Protein AF-A0A670YQB7-F1 (afdb_monomer_lite)

pLDDT: mean 80.48, std 18.06, range [35.84, 96.0]

Radius of gyration: 27.66 Å; chains: 1; bounding box: 73×60×42 Å

Organism: Pseudonaja textilis (NCBI:txid8673)

Sequence (133 aa):
MLEFMTTRIGLQECCINRNFTDWFSFNPVDIADSLKSLGDKYNAEIESHVQAVIAEESIRKKFGEVTESLSRNWISQTPGLEPERVFLAAAVKLFVKFMKKTGDKGQINILTETINGNPELRGYIERQGGWVS

InterPro domains:
  IPR033543 Bcl-2-like protein 15 [PTHR36466] (23-132)
  IPR036834 Bcl-2-like superfamily [SSF56854] (23-132)

Foldseek 3Di:
DPPPPDDDPDDDDDDDDDDDDDDDPPDVVVVVVVVVVVCVVCVVVVVVVVVVVVVLVVVLVVLLVQLLVQLVVVCVVPPPDDSLVSSLVSLVVSVVVVCVVPVDPVSVCSSVCSQVVDVVNVVVCVVVVHDPD

Structure (mmCIF, N/CA/C/O backbone):
data_AF-A0A670YQB7-F1
#
_entry.id   AF-A0A670YQB7-F1
#
loop_
_atom_site.group_PDB
_atom_site.id
_atom_site.type_symbol
_atom_site.label_atom_id
_atom_site.label_alt_id
_atom_site.label_comp_id
_atom_site.label_asym_id
_atom_site.label_entity_id
_atom_site.label_seq_id
_atom_site.pdbx_PDB_ins_code
_atom_site.Cartn_x
_atom_site.Cartn_y
_atom_site.Cartn_z
_atom_site.occupancy
_atom_site.B_iso_or_equiv
_atom_site.auth_seq_id
_atom_site.auth_comp_id
_atom_site.auth_asym_id
_atom_site.auth_atom_id
_atom_site.pdbx_PDB_model_num
ATOM 1 N N . MET A 1 1 ? -11.106 34.521 11.967 1.00 43.06 1 MET A N 1
ATOM 2 C CA . MET A 1 1 ? -11.582 33.533 10.970 1.00 43.06 1 MET A CA 1
ATOM 3 C C . MET A 1 1 ? -13.113 33.432 11.038 1.00 43.06 1 MET A C 1
ATOM 5 O O . MET A 1 1 ? -13.653 32.348 11.168 1.00 43.06 1 MET A O 1
ATOM 9 N N . LEU A 1 2 ? -13.811 34.577 11.019 1.00 35.84 2 LEU A N 1
ATOM 10 C CA . LEU A 1 2 ? -15.265 34.677 11.244 1.00 35.84 2 LEU A CA 1
ATOM 11 C C . LEU A 1 2 ? -15.961 35.575 10.201 1.00 35.84 2 LEU A C 1
ATOM 13 O O . LEU A 1 2 ? -17.128 35.903 10.351 1.00 35.84 2 LEU A O 1
ATOM 17 N N . GLU A 1 3 ? -15.253 35.953 9.132 1.00 41.19 3 GLU A N 1
ATOM 18 C CA . GLU A 1 3 ? -15.760 36.867 8.094 1.00 41.19 3 GLU A CA 1
ATOM 19 C C . GLU A 1 3 ? -16.059 36.178 6.752 1.00 41.19 3 GLU A C 1
ATOM 21 O O . GLU A 1 3 ? -16.473 36.833 5.804 1.00 41.19 3 GLU A O 1
ATOM 26 N N . PHE A 1 4 ? -15.893 34.854 6.642 1.00 37.38 4 PHE A N 1
ATOM 27 C CA . PHE A 1 4 ? -16.005 34.159 5.349 1.00 37.38 4 PHE A CA 1
ATOM 28 C C . PHE A 1 4 ? -17.366 33.512 5.053 1.00 37.38 4 PHE A C 1
ATOM 30 O O . PHE A 1 4 ? -17.535 32.938 3.982 1.00 37.38 4 PHE A O 1
ATOM 37 N N . MET A 1 5 ? -18.349 33.604 5.955 1.00 37.84 5 MET A N 1
ATOM 38 C CA . MET A 1 5 ? -19.658 32.947 5.780 1.00 37.84 5 MET A CA 1
ATOM 39 C C . MET A 1 5 ? -20.839 33.912 5.631 1.00 37.84 5 MET A C 1
ATOM 41 O O . MET A 1 5 ? -21.987 33.508 5.782 1.00 37.84 5 MET A O 1
ATOM 45 N N . THR A 1 6 ? -20.580 35.171 5.273 1.00 43.41 6 THR A N 1
ATOM 46 C CA . THR A 1 6 ? -21.650 36.153 5.050 1.00 43.41 6 THR A CA 1
ATOM 47 C C . THR A 1 6 ? -21.526 36.791 3.678 1.00 43.41 6 THR A C 1
ATOM 49 O O . THR A 1 6 ? -21.312 37.994 3.563 1.00 43.41 6 THR A O 1
ATOM 52 N N . THR A 1 7 ? -21.661 36.023 2.593 1.00 42.16 7 THR A N 1
ATOM 53 C CA . THR A 1 7 ? -22.081 36.634 1.321 1.00 42.16 7 THR A CA 1
ATOM 54 C C . THR A 1 7 ? -22.742 35.629 0.377 1.00 42.16 7 THR A C 1
ATOM 56 O O . THR A 1 7 ? -22.150 34.623 0.008 1.00 42.16 7 THR A O 1
ATOM 59 N N . ARG A 1 8 ? -23.935 36.012 -0.098 1.00 43.09 8 ARG A N 1
ATOM 60 C CA . ARG A 1 8 ? -24.663 35.501 -1.276 1.00 43.09 8 ARG A CA 1
ATOM 61 C C . ARG A 1 8 ? -25.457 34.203 -1.114 1.00 43.09 8 ARG A C 1
ATOM 63 O O . ARG A 1 8 ? -25.263 33.250 -1.857 1.00 43.09 8 ARG A O 1
ATOM 70 N N . ILE A 1 9 ? -26.499 34.264 -0.292 1.00 44.69 9 ILE A N 1
ATOM 71 C CA . ILE A 1 9 ? -27.785 33.698 -0.716 1.00 44.69 9 ILE A CA 1
ATOM 72 C C . ILE A 1 9 ? -28.620 34.896 -1.160 1.00 44.69 9 ILE A C 1
ATOM 74 O O . ILE A 1 9 ? -28.943 35.768 -0.356 1.00 44.69 9 ILE A O 1
ATOM 78 N N . GLY A 1 10 ? -28.843 35.005 -2.469 1.00 42.31 10 GLY A N 1
ATOM 79 C CA . GLY A 1 10 ? -29.666 36.053 -3.056 1.00 42.31 10 GLY A CA 1
ATOM 80 C C . GLY A 1 10 ? -31.106 35.886 -2.596 1.00 42.31 10 GLY A C 1
ATOM 81 O O . GLY A 1 10 ? -31.831 35.053 -3.129 1.00 42.31 10 GLY A O 1
ATOM 82 N N . LEU A 1 11 ? -31.509 36.674 -1.604 1.00 42.47 11 LEU A N 1
ATOM 83 C CA . LEU A 1 11 ? -32.914 36.889 -1.299 1.00 42.47 11 LEU A CA 1
ATOM 84 C C . LEU A 1 11 ? -33.403 38.009 -2.212 1.00 42.47 11 LEU A C 1
ATOM 86 O O . LEU A 1 11 ? -33.115 39.186 -2.016 1.00 42.47 11 LEU A O 1
ATOM 90 N N . GLN A 1 12 ? -34.075 37.577 -3.272 1.00 39.41 12 GLN A N 1
ATOM 91 C CA . GLN A 1 12 ? -34.856 38.398 -4.177 1.00 39.41 12 GLN A CA 1
ATOM 92 C C . GLN A 1 12 ? -35.896 39.170 -3.355 1.00 39.41 12 GLN A C 1
ATOM 94 O O . GLN A 1 12 ? -36.683 38.574 -2.619 1.00 39.41 12 GLN A O 1
ATOM 99 N N . GLU A 1 13 ?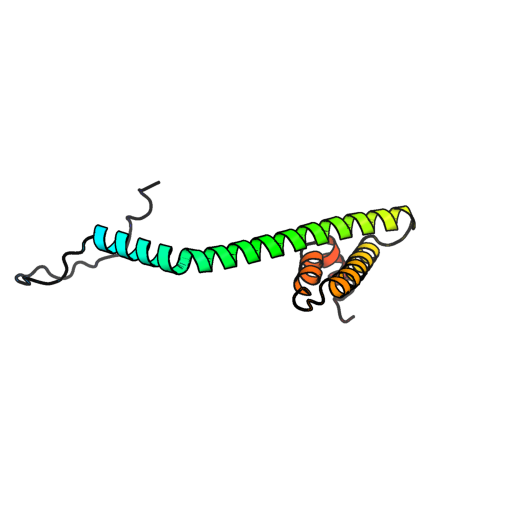 -35.866 40.499 -3.452 1.00 49.72 13 GLU A N 1
ATOM 100 C CA . GLU A 1 13 ? -36.860 41.382 -2.850 1.00 49.72 13 GLU A CA 1
ATOM 101 C C . GLU A 1 13 ? -38.248 41.058 -3.422 1.00 49.72 13 GLU A C 1
ATOM 103 O O . GLU A 1 13 ? -38.608 41.481 -4.521 1.00 49.72 13 GLU A O 1
ATOM 108 N N . CYS A 1 14 ? -39.051 40.299 -2.679 1.00 39.00 14 CYS A N 1
ATOM 109 C CA . CYS A 1 14 ? -40.477 40.169 -2.942 1.00 39.00 14 CYS A CA 1
ATOM 110 C C . CYS A 1 14 ? -41.280 40.658 -1.735 1.00 39.00 14 CYS A C 1
ATOM 112 O O . CYS A 1 14 ? -41.410 39.982 -0.721 1.00 39.00 14 CYS A O 1
ATOM 114 N N . CYS A 1 15 ? -41.842 41.852 -1.936 1.00 36.66 15 CYS A N 1
ATOM 115 C CA . CYS A 1 15 ? -43.125 42.328 -1.424 1.00 36.66 15 CYS A CA 1
ATOM 116 C C . CYS A 1 15 ? -43.276 42.452 0.101 1.00 36.66 15 CYS A C 1
ATOM 118 O O . CYS A 1 15 ? -43.783 41.574 0.792 1.00 36.66 15 CYS A O 1
ATOM 120 N N . ILE A 1 16 ? -42.973 43.655 0.590 1.00 53.44 16 ILE A N 1
ATOM 121 C CA . ILE A 1 16 ? -43.441 44.167 1.879 1.00 53.44 16 ILE A CA 1
ATOM 122 C C . ILE A 1 16 ? -44.959 44.411 1.794 1.00 53.44 16 ILE A C 1
ATOM 124 O O . ILE A 1 16 ? -45.385 45.385 1.173 1.00 53.44 16 ILE A O 1
ATOM 128 N N . ASN A 1 17 ? -45.783 43.581 2.449 1.00 41.03 17 ASN A N 1
ATOM 129 C CA . ASN A 1 17 ? -47.059 44.034 3.018 1.00 41.03 17 ASN A CA 1
ATOM 130 C C . ASN A 1 17 ? -47.537 43.165 4.201 1.00 41.03 17 ASN A C 1
ATOM 132 O O . ASN A 1 17 ? -47.203 41.994 4.317 1.00 41.03 17 ASN A O 1
ATOM 136 N N . ARG A 1 18 ? -48.267 43.820 5.104 1.00 50.59 18 ARG A N 1
ATOM 137 C CA . ARG A 1 18 ? -48.358 43.625 6.562 1.00 50.59 18 ARG A CA 1
ATOM 138 C C . ARG A 1 18 ? -49.122 42.389 7.077 1.00 50.59 18 ARG A C 1
ATOM 140 O O . ARG A 1 18 ? -50.065 41.924 6.453 1.00 50.59 18 ARG A O 1
ATOM 147 N N . ASN A 1 19 ? -48.799 42.061 8.337 1.00 48.41 19 ASN A N 1
ATOM 148 C CA . ASN A 1 19 ? -49.497 41.211 9.319 1.00 48.41 19 ASN A CA 1
ATOM 149 C C . ASN A 1 19 ? -49.365 39.689 9.156 1.00 48.41 19 ASN A C 1
ATOM 151 O O . ASN A 1 19 ? -50.308 39.004 8.777 1.00 48.41 19 ASN A O 1
ATOM 155 N N . PHE A 1 20 ? -48.218 39.164 9.593 1.00 44.31 20 PHE A N 1
ATOM 156 C CA . PHE A 1 20 ? -48.091 37.778 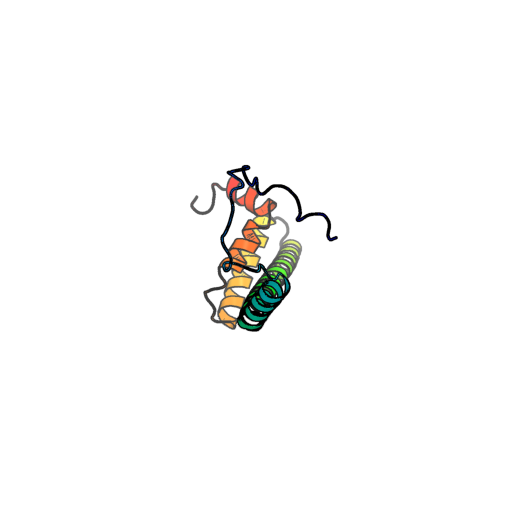10.043 1.00 44.31 20 PHE A CA 1
ATOM 157 C C . PHE A 1 20 ? -47.437 37.790 11.430 1.00 44.31 20 PHE A C 1
ATOM 159 O O . PHE A 1 20 ? -46.226 37.661 11.584 1.00 44.31 20 PHE A O 1
ATOM 166 N N . THR A 1 21 ? -48.229 38.089 12.457 1.00 54.62 21 THR A N 1
ATOM 167 C CA . THR A 1 21 ? -47.853 37.723 13.822 1.00 54.62 21 THR A CA 1
ATOM 168 C C . THR A 1 21 ? -47.859 36.203 13.885 1.00 54.62 21 THR A C 1
ATOM 170 O O . THR A 1 21 ? -48.899 35.615 13.605 1.00 54.62 21 THR A O 1
ATOM 173 N N . ASP A 1 22 ? -46.720 35.631 14.274 1.00 54.84 22 ASP A N 1
ATOM 174 C CA . ASP A 1 22 ? -46.477 34.202 14.508 1.00 54.84 22 ASP A CA 1
ATOM 175 C C . ASP A 1 22 ? -46.036 33.387 13.278 1.00 54.84 22 ASP A C 1
ATOM 177 O O . ASP A 1 22 ? -46.838 32.700 12.662 1.00 54.84 22 ASP A O 1
ATOM 181 N N . TRP A 1 23 ? -44.750 33.468 12.904 1.00 49.22 23 TRP A N 1
ATOM 182 C CA . TRP A 1 23 ? -44.016 32.364 12.256 1.00 49.22 23 TRP A CA 1
ATOM 183 C C . TRP A 1 23 ? -42.510 32.698 12.195 1.00 49.22 23 TRP A C 1
ATOM 185 O O . TRP A 1 23 ? -42.106 33.659 11.547 1.00 49.22 23 TRP A O 1
ATOM 195 N N . PHE A 1 24 ? -41.686 31.880 12.855 1.00 57.94 24 PHE A N 1
ATOM 196 C CA . PHE A 1 24 ? -40.212 31.862 12.820 1.00 57.94 24 PHE A CA 1
ATOM 197 C C . PHE A 1 24 ? -39.446 33.025 13.475 1.00 57.94 24 PHE A C 1
ATOM 199 O O . PHE A 1 24 ? -38.823 33.847 12.801 1.00 57.94 24 PHE A O 1
ATOM 206 N N . SER A 1 25 ? -39.305 32.992 14.806 1.00 65.56 25 SER A N 1
ATOM 207 C CA . SER A 1 25 ? -38.086 33.542 15.412 1.00 65.56 25 SER A CA 1
ATOM 208 C C . SER A 1 25 ? -36.932 32.583 15.111 1.00 65.56 25 SER A C 1
ATOM 210 O O . SER A 1 25 ? -36.730 31.590 15.808 1.00 65.56 25 SER A O 1
ATOM 212 N N . PHE A 1 26 ? -36.195 32.840 14.034 1.00 71.94 26 PHE A N 1
ATOM 213 C CA . PHE A 1 26 ? -34.915 32.181 13.805 1.00 71.94 26 PHE A CA 1
ATOM 214 C C . PHE A 1 26 ? -33.985 32.522 14.976 1.00 71.94 26 PHE A C 1
ATOM 216 O O . PHE A 1 26 ? -33.527 33.659 15.096 1.00 71.94 26 PHE A O 1
ATOM 223 N N . ASN A 1 27 ? -33.737 31.553 15.857 1.00 84.38 27 ASN A N 1
ATOM 224 C CA . ASN A 1 27 ? -32.785 31.699 16.945 1.00 84.38 27 ASN A CA 1
ATOM 225 C C . ASN A 1 27 ? -31.491 30.957 16.575 1.00 84.38 27 ASN A C 1
ATOM 227 O O . ASN A 1 27 ? -31.476 29.724 16.533 1.00 84.38 27 ASN A O 1
ATOM 231 N N . PRO A 1 28 ? -30.392 31.677 16.301 1.00 84.00 28 PRO A N 1
ATOM 232 C CA . PRO A 1 28 ? -29.125 31.048 15.949 1.00 84.00 28 PRO A CA 1
ATOM 233 C C . PRO A 1 28 ? -28.564 30.174 17.081 1.00 84.00 28 PRO A C 1
ATOM 235 O O . PRO A 1 28 ? -27.811 29.247 16.795 1.00 84.00 28 PRO A O 1
ATOM 238 N N . VAL A 1 29 ? -28.943 30.431 18.340 1.00 90.25 29 VAL A N 1
ATOM 239 C CA . VAL A 1 29 ? -28.527 29.619 19.493 1.00 90.25 29 VAL A CA 1
ATOM 240 C C . VAL A 1 29 ? -29.141 28.222 19.419 1.00 90.25 29 VAL A C 1
ATOM 242 O O . VAL A 1 29 ? -28.410 27.243 19.496 1.00 90.25 29 VAL A O 1
ATOM 245 N N . ASP A 1 30 ? -30.443 28.118 19.141 1.00 86.81 30 ASP A N 1
ATOM 246 C CA . ASP A 1 30 ? -31.135 26.823 19.050 1.00 86.81 30 ASP A CA 1
ATOM 247 C C . ASP A 1 30 ? -30.590 25.965 17.894 1.00 86.81 30 ASP A C 1
ATOM 249 O O . ASP A 1 30 ? -30.500 24.737 17.989 1.00 86.81 30 ASP A O 1
ATOM 253 N N . ILE A 1 31 ? -30.173 26.610 16.799 1.00 87.62 31 ILE A N 1
ATOM 254 C CA . ILE A 1 31 ? -29.517 25.935 15.671 1.00 87.62 31 ILE A CA 1
ATOM 255 C C . ILE A 1 31 ? -28.110 25.482 16.054 1.00 87.62 31 ILE A C 1
ATOM 257 O O . ILE A 1 31 ? -27.744 24.347 15.753 1.00 87.62 31 ILE A O 1
ATOM 261 N N . ALA A 1 32 ? -27.324 26.331 16.720 1.00 91.31 32 ALA A N 1
ATOM 262 C CA . ALA A 1 32 ? -25.994 25.960 17.193 1.00 91.31 32 ALA A CA 1
ATOM 263 C C . ALA A 1 32 ? -26.056 24.781 18.180 1.00 91.31 32 ALA A C 1
ATOM 265 O O . ALA A 1 32 ? -25.280 23.835 18.042 1.00 91.31 32 ALA A O 1
ATOM 266 N N . ASP A 1 33 ? -27.019 24.787 19.102 1.00 91.19 33 ASP A N 1
ATOM 267 C CA . ASP A 1 33 ? -27.249 23.698 20.054 1.00 91.19 33 ASP A CA 1
ATOM 268 C C . ASP A 1 33 ? -27.708 22.414 19.353 1.00 91.19 33 ASP A C 1
ATOM 270 O O . ASP A 1 33 ? -27.229 21.324 19.675 1.00 91.19 33 ASP A O 1
ATOM 274 N N . SER A 1 34 ? -28.561 22.530 18.332 1.00 90.44 34 SER A N 1
ATOM 275 C CA . SER A 1 34 ? -28.982 21.388 17.510 1.00 90.44 34 SER A CA 1
ATOM 276 C C . SER A 1 34 ? -27.815 20.778 16.732 1.00 90.44 34 SER A C 1
ATOM 278 O O . SER A 1 34 ? -27.655 19.557 16.714 1.00 90.44 34 SER A O 1
ATOM 280 N N . LEU A 1 35 ? -26.967 21.608 16.115 1.00 90.12 35 LEU A N 1
ATOM 281 C CA . LEU A 1 35 ? -25.770 21.155 15.400 1.00 90.12 35 LEU A CA 1
ATOM 282 C C . LEU A 1 35 ? -24.760 20.513 16.350 1.00 90.12 35 LEU A C 1
ATOM 284 O O . LEU A 1 35 ? -24.179 19.481 16.018 1.00 90.12 35 LEU A O 1
ATOM 288 N N . LYS A 1 36 ? -24.583 21.086 17.544 1.00 90.94 36 LYS A N 1
ATOM 289 C CA . LYS A 1 36 ? -23.730 20.515 18.585 1.00 90.94 36 LYS A CA 1
ATOM 290 C C . LYS A 1 36 ? -24.247 19.152 19.033 1.00 90.94 36 LYS A C 1
ATOM 292 O O . LYS A 1 36 ? -23.488 18.194 19.022 1.00 90.94 36 LYS A O 1
ATOM 297 N N . SER A 1 37 ? -25.540 19.040 19.340 1.00 90.88 37 SER A N 1
ATOM 298 C CA . SER A 1 37 ? -26.159 17.767 19.723 1.00 90.88 37 SER A CA 1
ATOM 299 C C . SER A 1 37 ? -26.049 16.716 18.614 1.00 90.88 37 SER A C 1
ATOM 301 O O . SER A 1 37 ? -25.802 15.545 18.900 1.00 90.88 37 SER A O 1
ATOM 303 N N . LEU A 1 38 ? -26.171 17.125 17.345 1.00 90.38 38 LEU A N 1
ATOM 304 C CA . LEU A 1 38 ? -25.961 16.243 16.198 1.00 90.38 38 LEU A CA 1
ATOM 305 C C . LEU A 1 38 ? -24.503 15.768 16.107 1.00 90.38 38 LEU A C 1
ATOM 307 O O . LEU A 1 38 ? -24.267 14.581 15.894 1.00 90.38 38 LEU A O 1
ATOM 311 N N . GLY A 1 39 ? -23.544 16.677 16.300 1.00 87.00 39 GLY A N 1
ATOM 312 C CA . GLY A 1 39 ? -22.120 16.358 16.366 1.00 87.00 39 GLY A CA 1
ATOM 313 C C . GLY A 1 39 ? -21.815 15.376 17.493 1.00 87.00 39 GLY A C 1
ATOM 314 O O . GLY A 1 39 ? -21.268 14.310 17.234 1.00 87.00 39 GLY A O 1
ATOM 315 N N . ASP A 1 40 ? -22.263 15.675 18.713 1.00 91.00 40 ASP A N 1
ATOM 316 C CA . ASP A 1 40 ? -22.064 14.835 19.899 1.00 91.00 40 ASP A CA 1
ATOM 317 C C . ASP A 1 40 ? -22.682 13.438 19.718 1.00 91.00 40 ASP A C 1
ATOM 319 O O . ASP A 1 40 ? -22.079 12.433 20.101 1.00 91.00 40 ASP A O 1
ATOM 323 N N . LYS A 1 41 ? -23.857 13.358 19.077 1.00 91.56 41 LYS A N 1
ATOM 324 C CA . LYS A 1 41 ? -24.554 12.095 18.799 1.00 91.56 41 LYS A CA 1
ATOM 325 C C . LYS A 1 41 ? -23.738 11.154 17.909 1.00 91.56 41 LYS A C 1
ATOM 327 O O . LYS A 1 41 ? -23.742 9.952 18.163 1.00 91.56 41 LYS A O 1
ATOM 332 N N . TYR A 1 42 ? -23.070 11.675 16.879 1.00 87.50 42 TYR A N 1
ATOM 333 C CA . TYR A 1 42 ? -22.303 10.861 15.926 1.00 87.50 42 TYR A CA 1
ATOM 334 C C . TYR A 1 42 ? -20.791 10.877 16.177 1.00 87.50 42 TYR A C 1
ATOM 336 O O . TYR A 1 42 ? -20.064 10.144 15.511 1.00 87.50 42 TYR A O 1
ATOM 344 N N . ASN A 1 43 ? -20.303 11.657 17.147 1.00 92.31 43 ASN A N 1
ATOM 345 C CA . ASN A 1 43 ? -18.874 11.847 17.394 1.00 92.31 43 ASN A CA 1
ATOM 346 C C . ASN A 1 43 ? -18.130 10.520 17.586 1.00 92.31 43 ASN A C 1
ATOM 348 O O . ASN A 1 43 ? -17.110 10.291 16.951 1.00 92.31 43 ASN A O 1
ATOM 352 N N . ALA A 1 44 ? -18.664 9.611 18.407 1.00 84.31 44 ALA A N 1
ATOM 353 C CA . ALA A 1 44 ? -18.020 8.320 18.660 1.00 84.31 44 ALA A CA 1
ATOM 354 C C . ALA A 1 44 ? -17.920 7.445 17.397 1.00 84.31 44 ALA A C 1
ATOM 356 O O . ALA A 1 44 ? -16.917 6.763 17.189 1.00 84.31 44 ALA A O 1
ATOM 357 N N . GLU A 1 45 ? -18.946 7.477 16.545 1.00 86.38 45 GLU A N 1
ATOM 358 C CA . GLU A 1 45 ? -18.955 6.743 15.282 1.00 86.38 45 GLU A CA 1
ATOM 359 C C . GLU A 1 45 ? -17.947 7.347 14.300 1.00 86.38 45 GLU A C 1
ATOM 361 O O . GLU A 1 45 ? -17.127 6.619 13.742 1.00 86.38 45 GLU A O 1
ATOM 366 N N . ILE A 1 46 ? -17.957 8.671 14.132 1.00 86.00 46 ILE A N 1
ATOM 367 C CA . ILE A 1 46 ? -17.019 9.389 13.260 1.00 86.00 46 ILE A CA 1
ATOM 368 C C . ILE A 1 46 ? -15.579 9.145 13.714 1.00 86.00 46 ILE A C 1
ATOM 370 O O . ILE A 1 46 ? -14.747 8.746 12.903 1.00 86.00 46 ILE A O 1
ATOM 374 N N . GLU A 1 47 ? -15.293 9.308 15.006 1.00 89.38 47 GLU A N 1
ATOM 375 C CA . GLU A 1 47 ? -13.966 9.063 15.572 1.00 89.38 47 GLU A CA 1
ATOM 376 C C . GLU A 1 47 ? -13.514 7.620 15.341 1.00 89.38 47 GLU A C 1
ATOM 378 O O . GLU A 1 47 ? -12.388 7.394 14.908 1.00 89.38 47 GLU A O 1
ATOM 383 N N . SER A 1 48 ? -14.391 6.628 15.529 1.00 88.06 48 SER A N 1
ATOM 384 C CA . SER A 1 48 ? -14.050 5.231 15.238 1.00 88.06 48 SER A CA 1
ATOM 385 C C . SER A 1 48 ? -13.658 5.019 13.772 1.00 88.06 48 SER A C 1
ATOM 387 O O . SER A 1 48 ? -12.689 4.311 13.495 1.00 88.06 48 SER A O 1
ATOM 389 N N . HIS A 1 49 ? -14.383 5.625 12.827 1.00 84.50 49 HIS A N 1
ATOM 390 C CA . HIS A 1 49 ? -14.054 5.531 11.402 1.00 84.50 49 HIS A CA 1
ATOM 391 C C . HIS A 1 49 ? -12.742 6.252 11.078 1.00 84.50 49 HIS A C 1
ATOM 393 O O . HIS A 1 49 ? -11.906 5.712 10.356 1.00 84.50 49 HIS A O 1
ATOM 399 N N . VAL A 1 50 ? -12.520 7.437 11.650 1.00 87.06 50 VAL A N 1
ATOM 400 C CA . VAL A 1 50 ? -11.269 8.191 11.491 1.00 87.06 50 VAL A CA 1
ATOM 401 C C . VAL A 1 50 ? -10.081 7.384 12.019 1.00 87.06 50 VAL A C 1
ATOM 403 O O . VAL A 1 50 ? -9.076 7.251 11.322 1.00 87.06 50 VAL A O 1
ATOM 406 N N . GLN A 1 51 ? -10.197 6.779 13.204 1.00 88.56 51 GLN A N 1
ATOM 407 C CA . GLN A 1 51 ? -9.140 5.934 13.768 1.00 88.56 51 GLN A CA 1
ATOM 408 C C . GLN A 1 51 ? -8.878 4.688 12.916 1.00 88.56 51 GLN A C 1
ATOM 410 O O . GLN A 1 51 ? -7.718 4.318 12.731 1.00 88.56 51 GLN A O 1
ATOM 415 N N . ALA A 1 52 ? -9.920 4.064 12.357 1.00 84.44 52 ALA A N 1
ATOM 416 C CA . ALA A 1 52 ? -9.762 2.935 11.441 1.00 84.44 52 ALA A CA 1
ATOM 417 C C . ALA A 1 52 ? -8.977 3.336 10.180 1.00 84.44 52 ALA A C 1
ATOM 419 O O . ALA A 1 52 ? -8.003 2.671 9.829 1.00 84.44 52 ALA A O 1
ATOM 420 N N . VAL A 1 53 ? -9.319 4.473 9.563 1.00 84.12 53 VAL A N 1
ATOM 421 C CA . VAL A 1 53 ? -8.607 5.004 8.388 1.00 84.12 53 VAL A CA 1
ATOM 422 C C . VAL A 1 53 ? -7.144 5.320 8.714 1.00 84.12 53 VAL A C 1
ATOM 424 O O . VAL A 1 53 ? -6.246 4.951 7.956 1.00 84.12 53 VAL A O 1
ATOM 427 N N . ILE A 1 54 ? -6.875 5.955 9.860 1.00 85.19 54 ILE A N 1
ATOM 428 C CA . ILE A 1 54 ? -5.503 6.247 10.310 1.00 85.19 54 ILE A CA 1
ATOM 429 C C . ILE A 1 54 ? -4.716 4.949 10.526 1.00 85.19 54 ILE A C 1
ATOM 431 O O . ILE A 1 54 ? -3.551 4.854 10.123 1.00 85.19 54 ILE A O 1
ATOM 435 N N . ALA A 1 55 ? -5.333 3.939 11.144 1.00 84.94 55 ALA A N 1
ATOM 436 C CA . ALA A 1 55 ? -4.705 2.645 11.367 1.00 84.94 55 ALA A CA 1
ATOM 437 C C . ALA A 1 55 ? -4.358 1.961 10.036 1.00 84.94 55 ALA A C 1
ATOM 439 O O . ALA A 1 55 ? -3.211 1.548 9.853 1.00 84.94 55 ALA A O 1
ATOM 440 N N . GLU A 1 56 ? -5.288 1.912 9.083 1.00 82.88 56 GLU A N 1
ATOM 441 C CA . GLU A 1 56 ? -5.051 1.359 7.744 1.00 82.88 56 GLU A CA 1
ATOM 442 C C . GLU A 1 56 ? -3.924 2.094 7.007 1.00 82.88 56 GLU A C 1
ATOM 444 O O . GLU A 1 56 ? -2.999 1.462 6.484 1.00 82.88 56 GLU A O 1
ATOM 449 N N . GLU A 1 57 ? -3.925 3.429 7.032 1.00 84.94 57 GLU A N 1
ATOM 450 C CA . GLU A 1 57 ? -2.861 4.233 6.430 1.00 84.94 57 GLU A CA 1
ATOM 451 C C . GLU A 1 57 ? -1.496 3.970 7.081 1.00 84.94 57 GLU A C 1
ATOM 453 O O . GLU A 1 57 ? -0.479 3.888 6.382 1.00 84.94 57 GLU A O 1
ATOM 458 N N . SER A 1 58 ? -1.454 3.795 8.403 1.00 87.06 58 SER A N 1
ATOM 459 C CA . SER A 1 58 ? -0.214 3.480 9.117 1.00 87.06 58 SER A CA 1
ATOM 460 C C . SER A 1 58 ? 0.351 2.111 8.719 1.00 87.06 58 SER A C 1
ATOM 462 O O . SER A 1 58 ? 1.561 1.979 8.507 1.00 87.06 58 SER A O 1
ATOM 464 N N . ILE A 1 59 ? -0.514 1.104 8.538 1.00 87.88 59 ILE A N 1
ATOM 465 C CA . ILE A 1 59 ? -0.117 -0.230 8.071 1.00 87.88 59 ILE A CA 1
ATOM 466 C C . ILE A 1 59 ? 0.418 -0.128 6.643 1.00 87.88 59 ILE A C 1
ATOM 468 O O . ILE A 1 59 ? 1.483 -0.678 6.355 1.00 87.88 59 ILE A O 1
ATOM 472 N N . ARG A 1 60 ? -0.266 0.618 5.767 1.00 87.69 60 ARG A N 1
ATOM 473 C CA . ARG A 1 60 ? 0.161 0.827 4.379 1.00 87.69 60 ARG A CA 1
ATOM 474 C C . ARG A 1 60 ? 1.534 1.486 4.286 1.00 87.69 60 ARG A C 1
ATOM 476 O O . ARG A 1 60 ? 2.398 0.975 3.577 1.00 87.69 60 ARG A O 1
ATOM 483 N N . LYS A 1 61 ? 1.769 2.578 5.021 1.00 89.88 61 LYS A N 1
ATOM 484 C CA . LYS A 1 61 ? 3.080 3.258 5.047 1.00 89.88 61 LYS A CA 1
ATOM 485 C C . LYS A 1 61 ? 4.189 2.297 5.458 1.00 89.88 61 LYS A C 1
ATOM 487 O O . LYS A 1 61 ? 5.174 2.136 4.740 1.00 89.88 61 LYS A O 1
ATOM 492 N N . LYS A 1 62 ? 3.973 1.573 6.557 1.00 92.38 62 LYS A N 1
ATOM 493 C CA . LYS A 1 62 ? 4.943 0.604 7.068 1.00 92.38 62 LYS A CA 1
ATOM 494 C C . LYS A 1 62 ? 5.187 -0.549 6.094 1.00 92.38 62 LYS A C 1
ATOM 496 O O . LYS A 1 62 ? 6.313 -1.019 5.963 1.00 92.38 62 LYS A O 1
ATOM 501 N N . PHE A 1 63 ? 4.150 -1.008 5.397 1.00 92.94 63 PHE A N 1
ATOM 502 C CA . PHE A 1 63 ? 4.280 -2.027 4.361 1.00 92.94 63 PHE A CA 1
ATOM 503 C C . PHE A 1 63 ? 5.178 -1.550 3.209 1.00 92.94 63 PHE A C 1
ATOM 505 O O . PHE A 1 63 ? 6.075 -2.289 2.791 1.00 92.94 63 PHE A O 1
ATOM 512 N N . GLY A 1 64 ? 4.983 -0.315 2.738 1.00 93.44 64 GLY A N 1
ATOM 513 C CA . GLY A 1 64 ? 5.828 0.305 1.714 1.00 93.44 64 GLY A CA 1
ATOM 514 C C . GLY A 1 64 ? 7.294 0.409 2.142 1.00 93.44 64 GLY A C 1
ATOM 515 O O . GLY A 1 64 ? 8.174 -0.072 1.429 1.00 93.44 64 GLY A O 1
ATOM 516 N N . GLU A 1 65 ? 7.557 0.929 3.343 1.00 95.12 65 GLU A N 1
ATOM 517 C CA . GLU A 1 65 ? 8.915 1.073 3.899 1.00 95.12 65 GLU A CA 1
ATOM 518 C C . GLU A 1 65 ? 9.648 -0.273 4.024 1.00 95.12 65 GLU A C 1
ATOM 520 O O . GLU A 1 65 ? 10.817 -0.408 3.646 1.00 95.12 65 GLU A O 1
ATOM 525 N N . VAL A 1 66 ? 8.959 -1.302 4.534 1.00 95.88 66 VAL A N 1
ATOM 526 C CA . VAL A 1 66 ? 9.532 -2.650 4.669 1.00 95.88 66 VAL A CA 1
ATOM 527 C C . VAL A 1 66 ? 9.792 -3.267 3.295 1.00 95.88 66 VAL A C 1
ATOM 529 O O . VAL A 1 66 ? 10.821 -3.919 3.111 1.00 95.88 66 VAL A O 1
ATOM 532 N N . THR A 1 67 ? 8.904 -3.043 2.325 1.00 95.62 67 THR A N 1
ATOM 533 C CA . THR A 1 67 ? 9.083 -3.509 0.942 1.00 95.62 67 THR A CA 1
ATOM 534 C C . THR A 1 67 ? 10.307 -2.865 0.293 1.00 95.62 67 THR A C 1
ATOM 536 O O . THR A 1 67 ? 11.128 -3.569 -0.293 1.00 95.62 67 THR A O 1
ATOM 539 N N . GLU A 1 68 ? 10.477 -1.551 0.438 1.00 94.88 68 GLU A N 1
ATOM 540 C CA . GLU A 1 68 ? 11.627 -0.822 -0.103 1.00 94.88 68 GLU A CA 1
ATOM 541 C C . GLU A 1 68 ? 12.938 -1.283 0.546 1.00 94.88 68 GLU A C 1
ATOM 543 O O . GLU A 1 68 ? 13.930 -1.536 -0.139 1.00 94.88 68 GLU A O 1
ATOM 548 N N . SER A 1 69 ? 12.944 -1.445 1.872 1.00 96.00 69 SER A N 1
ATOM 549 C CA . SER A 1 69 ? 14.092 -1.976 2.612 1.00 96.00 69 SER A CA 1
ATOM 550 C C . SER A 1 69 ? 14.469 -3.386 2.145 1.00 96.00 69 SER A C 1
ATOM 552 O O . SER A 1 69 ? 15.633 -3.656 1.838 1.00 96.00 69 SER A O 1
ATOM 554 N N . LEU A 1 70 ? 13.477 -4.273 2.007 1.00 94.81 70 LEU A N 1
ATOM 555 C CA . LEU A 1 70 ? 13.683 -5.637 1.524 1.00 94.81 70 LEU A CA 1
ATOM 556 C C . LEU A 1 70 ? 14.211 -5.655 0.086 1.00 94.81 70 LEU A C 1
ATOM 558 O O . LEU A 1 70 ? 15.149 -6.396 -0.205 1.00 94.81 70 LEU A O 1
ATOM 562 N N . SER A 1 71 ? 13.645 -4.820 -0.789 1.00 94.00 71 SER A N 1
ATOM 563 C CA . SER A 1 71 ? 14.078 -4.692 -2.181 1.00 94.00 71 SER A CA 1
ATOM 564 C C . SER A 1 71 ? 15.539 -4.249 -2.271 1.00 94.00 71 SER A C 1
ATOM 566 O O . SER A 1 71 ? 16.353 -4.931 -2.894 1.00 94.00 71 SER A O 1
ATOM 568 N N . ARG A 1 72 ? 15.915 -3.179 -1.558 1.00 94.00 72 ARG A N 1
ATOM 569 C CA . ARG A 1 72 ? 17.303 -2.688 -1.510 1.00 94.00 72 ARG A CA 1
ATOM 570 C C . ARG A 1 72 ? 18.279 -3.751 -1.017 1.00 94.00 72 ARG A C 1
ATOM 572 O O . ARG A 1 72 ? 19.350 -3.914 -1.597 1.00 94.00 72 ARG A O 1
ATOM 579 N N . ASN A 1 73 ? 17.899 -4.495 0.020 1.00 94.50 73 ASN A N 1
ATOM 580 C CA . ASN A 1 73 ? 18.720 -5.579 0.549 1.00 94.50 73 ASN A CA 1
ATOM 581 C C . ASN A 1 73 ? 18.871 -6.753 -0.437 1.00 94.50 73 ASN A C 1
ATOM 583 O O . ASN A 1 73 ? 19.902 -7.417 -0.449 1.00 94.50 73 ASN A O 1
ATOM 587 N N . TRP A 1 74 ? 17.868 -7.038 -1.269 1.00 93.44 74 TRP A N 1
ATOM 588 C CA . TRP A 1 74 ? 18.002 -8.056 -2.315 1.00 93.44 74 TRP A CA 1
ATOM 589 C C . TRP A 1 74 ? 18.843 -7.591 -3.496 1.00 93.44 74 TRP A C 1
ATOM 591 O O . TRP A 1 74 ? 19.657 -8.372 -3.986 1.00 93.44 74 TRP A O 1
ATOM 601 N N . ILE A 1 75 ? 18.692 -6.336 -3.920 1.00 93.75 75 ILE A N 1
ATOM 602 C CA . ILE A 1 75 ? 19.507 -5.750 -4.993 1.00 93.75 75 ILE A CA 1
ATOM 603 C C . ILE A 1 75 ? 20.990 -5.766 -4.604 1.00 93.75 75 ILE A C 1
ATOM 605 O O . ILE A 1 75 ? 21.827 -6.146 -5.419 1.00 93.75 75 ILE A O 1
ATOM 609 N N . SER A 1 76 ? 21.327 -5.426 -3.353 1.00 92.38 76 SER A N 1
ATOM 610 C CA . SER A 1 76 ? 22.723 -5.442 -2.887 1.00 92.38 76 SER A CA 1
ATOM 611 C C . SER A 1 76 ? 23.350 -6.841 -2.897 1.00 92.38 76 SER A C 1
ATOM 613 O O . SER A 1 76 ? 24.558 -6.968 -3.085 1.00 92.38 76 SER A O 1
ATOM 615 N N . GLN A 1 77 ? 22.540 -7.887 -2.725 1.00 89.75 77 GLN A N 1
ATOM 616 C CA . GLN A 1 77 ? 22.982 -9.284 -2.758 1.00 89.75 77 GLN A CA 1
ATOM 617 C C . GLN A 1 77 ? 22.990 -9.878 -4.169 1.00 89.75 77 GLN A C 1
ATOM 619 O O . GLN A 1 77 ? 23.706 -10.847 -4.412 1.00 89.75 77 GLN A O 1
ATOM 624 N N . THR A 1 78 ? 22.201 -9.325 -5.095 1.00 85.31 78 THR A N 1
ATOM 625 C CA . THR A 1 78 ? 22.053 -9.853 -6.459 1.00 85.31 78 THR A CA 1
ATOM 626 C C . THR A 1 78 ? 22.206 -8.733 -7.493 1.00 85.31 78 THR A C 1
ATOM 628 O O . THR A 1 78 ? 21.209 -8.199 -7.991 1.00 85.31 78 THR A O 1
ATOM 631 N N . PRO A 1 79 ? 23.455 -8.359 -7.830 1.00 80.19 79 PRO A N 1
ATOM 632 C CA . PRO A 1 79 ? 23.725 -7.324 -8.820 1.00 80.19 79 PRO A CA 1
ATOM 633 C C . PRO A 1 79 ? 23.153 -7.694 -10.195 1.00 80.19 79 PRO A C 1
ATOM 635 O O . PRO A 1 79 ? 23.244 -8.844 -10.621 1.00 80.19 79 PRO A O 1
ATOM 638 N N . GLY A 1 80 ? 22.596 -6.710 -10.905 1.00 84.69 80 GLY A N 1
ATOM 639 C CA . GLY A 1 80 ? 22.076 -6.882 -12.269 1.00 84.69 80 GLY A CA 1
ATOM 640 C C . GLY A 1 80 ? 20.580 -7.196 -12.372 1.00 84.69 80 GLY A C 1
ATOM 641 O O . GLY A 1 80 ? 20.073 -7.328 -13.483 1.00 84.69 80 GLY A O 1
ATOM 642 N N . LEU A 1 81 ? 19.857 -7.287 -11.252 1.00 86.88 81 LEU A N 1
ATOM 643 C CA . LEU A 1 81 ? 18.394 -7.348 -11.277 1.00 86.88 81 LEU A CA 1
ATOM 644 C C . LEU A 1 81 ? 17.781 -5.957 -11.490 1.00 86.88 81 LEU A C 1
ATOM 646 O O . LEU A 1 81 ? 18.224 -4.982 -10.884 1.00 86.88 81 LEU A O 1
ATOM 650 N N . GLU A 1 82 ? 16.724 -5.886 -12.305 1.00 90.81 82 GLU A N 1
ATOM 651 C CA . GLU A 1 82 ? 15.924 -4.667 -12.472 1.00 90.81 82 GLU A CA 1
ATOM 652 C C . GLU A 1 82 ? 15.266 -4.276 -11.134 1.00 90.81 82 GLU A C 1
ATOM 654 O O . GLU A 1 82 ? 14.528 -5.097 -10.567 1.00 90.81 82 GLU A O 1
ATOM 659 N N . PRO A 1 83 ? 15.488 -3.049 -10.624 1.00 91.50 83 PRO A N 1
ATOM 660 C CA . PRO A 1 83 ? 14.949 -2.606 -9.338 1.00 91.50 83 PRO A CA 1
ATOM 661 C C . PRO A 1 83 ? 13.434 -2.791 -9.208 1.00 91.50 83 PRO A C 1
ATOM 663 O O . PRO A 1 83 ? 12.946 -3.213 -8.157 1.00 91.50 83 PRO A O 1
ATOM 666 N N . GLU A 1 84 ? 12.689 -2.547 -10.285 1.00 93.31 84 GLU A N 1
ATOM 667 C CA . GLU A 1 84 ? 11.233 -2.646 -10.318 1.00 93.31 84 GLU A CA 1
ATOM 668 C C . GLU A 1 84 ? 10.755 -4.089 -10.138 1.00 93.31 84 GLU A C 1
ATOM 670 O O . GLU A 1 84 ? 9.846 -4.348 -9.345 1.00 93.31 84 GLU A O 1
ATOM 675 N N . ARG A 1 85 ? 11.414 -5.059 -10.788 1.00 91.88 85 ARG A N 1
ATOM 676 C CA . ARG A 1 85 ? 11.101 -6.488 -10.615 1.00 91.88 85 ARG A CA 1
ATOM 677 C C . ARG A 1 85 ? 11.384 -6.952 -9.194 1.00 91.88 85 ARG A C 1
ATOM 679 O O . ARG A 1 85 ? 10.593 -7.707 -8.626 1.00 91.88 85 ARG A O 1
ATOM 686 N N . VAL A 1 86 ? 12.498 -6.504 -8.614 1.00 94.75 86 VAL A N 1
ATOM 687 C CA . VAL A 1 86 ? 12.864 -6.868 -7.238 1.00 94.75 86 VAL A CA 1
ATOM 688 C C . VAL A 1 86 ? 11.870 -6.280 -6.244 1.00 94.75 86 VAL A C 1
ATOM 690 O O . VAL A 1 86 ? 11.424 -6.989 -5.340 1.00 94.75 86 VAL A O 1
ATOM 693 N N . PHE A 1 87 ? 11.458 -5.027 -6.443 1.00 94.75 87 PHE A N 1
ATOM 694 C CA . PHE A 1 87 ? 10.439 -4.402 -5.609 1.00 94.75 87 PHE A CA 1
ATOM 695 C C . PHE A 1 87 ? 9.104 -5.146 -5.701 1.00 94.75 87 PHE A C 1
ATOM 697 O O . PHE A 1 87 ? 8.531 -5.490 -4.668 1.00 94.75 87 PHE A O 1
ATOM 704 N N . LEU A 1 88 ? 8.619 -5.448 -6.911 1.00 94.25 88 LEU A N 1
ATOM 705 C CA . LEU A 1 88 ? 7.366 -6.190 -7.104 1.00 94.25 88 LEU A CA 1
ATOM 706 C C . LEU A 1 88 ? 7.422 -7.568 -6.427 1.00 94.25 88 LEU A C 1
ATOM 708 O O . LEU A 1 88 ? 6.497 -7.949 -5.706 1.00 94.25 88 LEU A O 1
ATOM 712 N N . ALA A 1 89 ? 8.536 -8.289 -6.576 1.00 93.88 89 ALA A N 1
ATOM 713 C CA . ALA A 1 89 ? 8.745 -9.565 -5.898 1.00 93.88 89 ALA A CA 1
ATOM 714 C C . ALA A 1 89 ? 8.761 -9.416 -4.365 1.00 93.88 89 ALA A C 1
ATOM 716 O O . ALA A 1 89 ? 8.196 -10.255 -3.654 1.00 93.88 89 ALA A O 1
ATOM 717 N N . ALA A 1 90 ? 9.377 -8.351 -3.843 1.00 94.69 90 ALA A N 1
ATO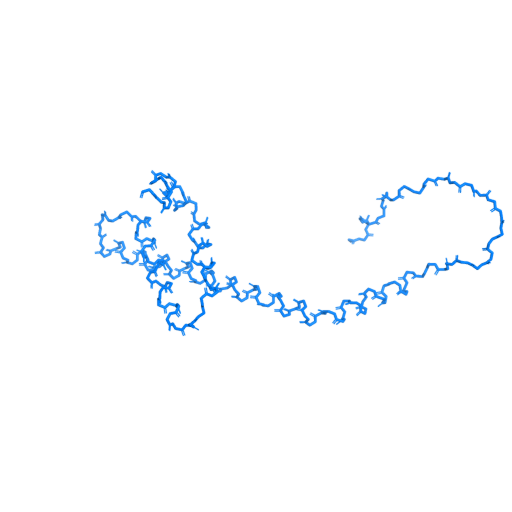M 718 C CA . ALA A 1 90 ? 9.430 -8.059 -2.411 1.00 94.69 90 ALA A CA 1
ATOM 719 C C . ALA A 1 90 ? 8.036 -7.758 -1.859 1.00 94.69 90 ALA A C 1
ATOM 721 O O . ALA A 1 90 ? 7.647 -8.353 -0.851 1.00 94.69 90 ALA A O 1
ATOM 722 N N . ALA A 1 91 ? 7.268 -6.926 -2.565 1.00 93.69 91 ALA A N 1
ATOM 723 C CA . ALA A 1 91 ? 5.906 -6.554 -2.206 1.00 93.69 91 ALA A CA 1
ATOM 724 C C . ALA A 1 91 ? 5.009 -7.796 -2.121 1.00 93.69 91 ALA A C 1
ATOM 726 O O . ALA A 1 91 ? 4.372 -8.041 -1.098 1.00 93.69 91 ALA A O 1
ATOM 727 N N . VAL A 1 92 ? 5.028 -8.651 -3.150 1.00 93.31 92 VAL A N 1
ATOM 728 C CA . VAL A 1 92 ? 4.232 -9.889 -3.176 1.00 93.31 92 VAL A CA 1
ATOM 729 C C . VAL A 1 92 ? 4.659 -10.847 -2.062 1.00 93.31 92 VAL A C 1
ATOM 731 O O . VAL A 1 92 ? 3.810 -11.403 -1.361 1.00 93.31 92 VAL A O 1
ATOM 734 N N . LYS A 1 93 ? 5.966 -11.036 -1.839 1.00 93.94 93 LYS A N 1
ATOM 735 C CA . LYS A 1 93 ? 6.456 -11.954 -0.797 1.00 93.94 93 LYS A CA 1
ATOM 736 C C . LYS A 1 93 ? 6.097 -11.468 0.606 1.00 93.94 93 LYS A C 1
ATOM 738 O O . LYS A 1 93 ? 5.692 -12.284 1.441 1.00 93.94 93 LYS A O 1
ATOM 743 N N . LEU A 1 94 ? 6.223 -10.165 0.860 1.00 93.56 94 LEU A N 1
ATOM 744 C CA . LEU A 1 94 ? 5.809 -9.547 2.115 1.00 93.56 94 LEU A CA 1
ATOM 745 C C . LEU A 1 94 ? 4.298 -9.683 2.306 1.00 93.56 94 LEU A C 1
ATOM 747 O O . LEU A 1 94 ? 3.867 -10.135 3.365 1.00 93.56 94 LEU A O 1
ATOM 751 N N . PHE A 1 95 ? 3.507 -9.394 1.271 1.00 91.88 95 PHE A N 1
ATOM 752 C CA . PHE A 1 95 ? 2.050 -9.493 1.312 1.00 91.88 95 PHE A CA 1
ATOM 753 C C . PHE A 1 95 ? 1.574 -10.914 1.619 1.00 91.88 95 PHE A C 1
ATOM 755 O O . PHE A 1 95 ? 0.780 -11.115 2.531 1.00 91.88 95 PHE A O 1
ATOM 762 N N . VAL A 1 96 ? 2.123 -11.936 0.957 1.00 91.38 96 VAL A N 1
ATOM 763 C CA . VAL A 1 96 ? 1.781 -13.342 1.242 1.00 91.38 96 VAL A CA 1
ATOM 764 C C . VAL A 1 96 ? 2.092 -13.715 2.696 1.00 91.38 96 VAL A C 1
ATOM 766 O O . VAL A 1 96 ? 1.334 -14.454 3.327 1.00 91.38 96 VAL A O 1
ATOM 769 N N . LYS A 1 97 ? 3.207 -13.229 3.255 1.00 90.50 97 LYS A N 1
ATOM 770 C CA . LYS A 1 97 ? 3.562 -13.475 4.663 1.00 90.50 97 LYS A CA 1
ATOM 771 C C . LYS A 1 97 ? 2.647 -12.727 5.624 1.00 90.50 97 LYS A C 1
ATOM 773 O O . LYS A 1 97 ? 2.245 -13.298 6.635 1.00 90.50 97 LYS A O 1
ATOM 778 N N . PHE A 1 98 ? 2.316 -11.490 5.290 1.00 87.00 98 PHE A N 1
ATOM 779 C CA . PHE A 1 98 ? 1.396 -10.649 6.034 1.00 87.00 98 PHE A CA 1
ATOM 780 C C . PHE A 1 98 ? 0.001 -11.290 6.106 1.00 87.00 98 PHE A C 1
ATOM 782 O O . PHE A 1 98 ? -0.489 -11.566 7.196 1.00 87.00 98 PHE A O 1
ATOM 789 N N . MET A 1 99 ? -0.542 -11.691 4.956 1.00 89.06 99 MET A N 1
ATOM 790 C CA . MET A 1 99 ? -1.804 -12.415 4.793 1.00 89.06 99 MET A CA 1
ATOM 791 C C . MET A 1 99 ? -1.879 -13.702 5.614 1.00 89.06 99 MET A C 1
ATOM 793 O O . MET A 1 99 ? -2.890 -13.985 6.250 1.00 89.06 99 MET A O 1
ATOM 797 N N . LYS A 1 100 ? -0.800 -14.494 5.633 1.00 87.50 100 LYS A N 1
ATOM 798 C CA . LYS A 1 100 ? -0.734 -15.722 6.444 1.00 87.50 100 LYS A CA 1
ATOM 799 C C . LYS A 1 100 ? -0.771 -15.447 7.947 1.00 87.50 100 LYS A C 1
ATOM 801 O O . LYS A 1 100 ? -1.172 -16.326 8.700 1.00 87.50 100 LYS A O 1
ATOM 806 N N . LYS A 1 101 ? -0.308 -14.272 8.379 1.00 85.69 101 LYS A N 1
ATOM 807 C CA . LYS A 1 101 ? -0.259 -13.886 9.790 1.00 85.69 101 LYS A CA 1
ATOM 808 C C . LYS A 1 101 ? -1.580 -13.285 10.266 1.00 85.69 101 LYS A C 1
ATOM 810 O O . LYS A 1 101 ? -1.975 -13.555 11.393 1.00 85.69 101 LYS A O 1
ATOM 815 N N . THR A 1 102 ? -2.226 -12.464 9.441 1.00 83.50 102 THR A N 1
ATOM 816 C CA . THR A 1 102 ? -3.459 -11.752 9.810 1.00 83.50 102 THR A CA 1
ATOM 817 C C . THR A 1 102 ? -4.725 -12.519 9.441 1.00 83.50 102 THR A C 1
ATOM 819 O O . THR A 1 102 ? -5.752 -12.327 10.079 1.00 83.50 102 THR A O 1
ATOM 822 N N . GLY A 1 103 ? -4.675 -13.379 8.418 1.00 77.75 103 GLY A N 1
ATOM 823 C CA . GLY A 1 103 ? -5.852 -14.053 7.860 1.00 77.75 103 GLY A CA 1
ATOM 824 C C . GLY A 1 103 ? -6.799 -13.123 7.088 1.00 77.75 103 GLY A C 1
ATOM 825 O O . GLY A 1 103 ? -7.798 -13.591 6.542 1.00 77.75 103 GLY A O 1
ATOM 826 N N . ASP A 1 104 ? -6.486 -11.830 7.007 1.00 77.19 104 ASP A N 1
ATOM 827 C CA . ASP A 1 104 ? -7.396 -10.796 6.526 1.00 77.19 104 ASP A CA 1
ATOM 828 C C . ASP A 1 104 ? -7.214 -10.518 5.031 1.00 77.19 104 ASP A C 1
ATOM 830 O O . ASP A 1 104 ? -6.313 -9.790 4.615 1.00 77.19 104 ASP A O 1
ATOM 834 N N . LYS A 1 105 ? -8.098 -11.100 4.210 1.00 66.88 105 LYS A N 1
ATOM 835 C CA . LYS A 1 105 ? -8.107 -10.923 2.744 1.00 66.88 105 LYS A CA 1
ATOM 836 C C . LYS A 1 105 ? -8.579 -9.539 2.302 1.00 66.88 105 LYS A C 1
ATOM 838 O O . LYS A 1 105 ? -8.402 -9.220 1.129 1.00 66.88 105 LYS A O 1
ATOM 843 N N . GLY A 1 106 ? -9.124 -8.721 3.205 1.00 64.12 106 GLY A N 1
ATOM 844 C CA . GLY A 1 106 ? -9.522 -7.343 2.921 1.00 64.12 106 GLY A CA 1
ATOM 845 C C . GLY A 1 106 ? -8.338 -6.419 2.627 1.00 64.12 106 GLY A C 1
ATOM 846 O O . GLY A 1 106 ? -8.506 -5.382 1.997 1.00 64.12 106 GLY A O 1
ATOM 847 N N . GLN A 1 107 ? -7.115 -6.821 2.984 1.00 76.94 107 GLN A N 1
ATOM 848 C CA . GLN A 1 107 ? -5.936 -5.954 2.886 1.00 76.94 107 GLN A CA 1
ATOM 849 C C . GLN A 1 107 ? -5.252 -5.959 1.512 1.00 76.94 107 GLN A C 1
ATOM 851 O O . GLN A 1 107 ? -4.150 -5.433 1.376 1.00 76.94 107 GLN A O 1
ATOM 856 N N . ILE A 1 108 ? -5.892 -6.515 0.474 1.00 83.19 108 ILE A N 1
ATOM 857 C CA . ILE A 1 108 ? -5.388 -6.471 -0.914 1.00 83.19 108 ILE A CA 1
ATOM 858 C C . ILE A 1 108 ? -5.099 -5.030 -1.355 1.00 83.19 108 ILE A C 1
ATOM 860 O O . ILE A 1 108 ? -4.099 -4.800 -2.038 1.00 83.19 108 ILE A O 1
ATOM 864 N N . ASN A 1 109 ? -5.901 -4.069 -0.884 1.00 87.12 109 ASN A N 1
ATOM 865 C CA . ASN A 1 1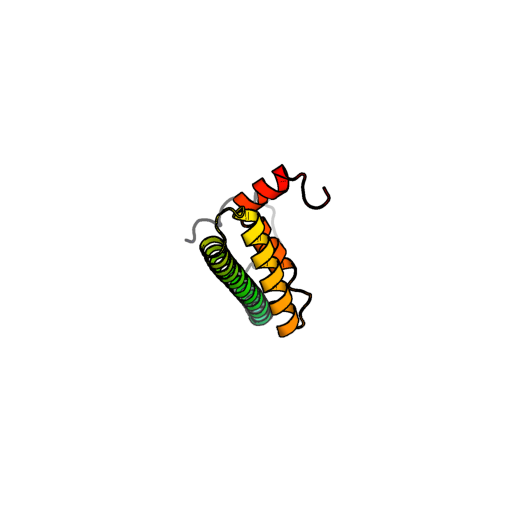09 ? -5.711 -2.649 -1.172 1.00 87.12 109 ASN A CA 1
ATOM 866 C C . ASN A 1 109 ? -4.317 -2.154 -0.768 1.00 87.12 109 ASN A C 1
ATOM 868 O O . ASN A 1 109 ? -3.724 -1.362 -1.490 1.00 87.12 109 ASN A O 1
ATOM 872 N N . ILE A 1 110 ? -3.731 -2.685 0.313 1.00 89.19 110 ILE A N 1
ATOM 873 C CA . ILE A 1 110 ? -2.384 -2.306 0.760 1.00 89.19 110 ILE A CA 1
ATOM 874 C C . ILE A 1 110 ? -1.340 -2.633 -0.308 1.00 89.19 110 ILE A C 1
ATOM 876 O O . ILE A 1 110 ? -0.473 -1.805 -0.593 1.00 89.19 110 ILE A O 1
ATOM 880 N N . 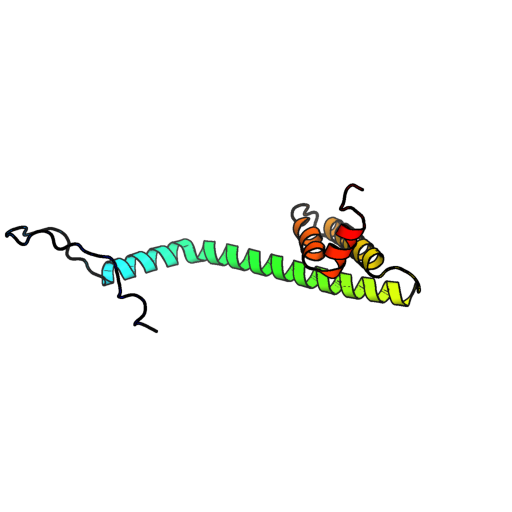LEU A 1 111 ? -1.426 -3.813 -0.929 1.00 91.31 111 LEU A N 1
ATOM 881 C CA . LEU A 1 111 ? -0.505 -4.209 -1.993 1.00 91.31 111 LEU A CA 1
ATOM 882 C C . LEU A 1 111 ? -0.697 -3.333 -3.234 1.00 91.31 111 LEU A C 1
ATOM 884 O O . LEU A 1 111 ? 0.276 -2.787 -3.755 1.00 91.31 111 LEU A O 1
ATOM 888 N N . THR A 1 112 ? -1.940 -3.180 -3.698 1.00 90.12 112 THR A N 1
ATOM 889 C CA . THR A 1 112 ? -2.230 -2.430 -4.927 1.00 90.12 112 THR A CA 1
ATOM 890 C C . THR A 1 112 ? -1.920 -0.946 -4.778 1.00 90.12 112 THR A C 1
ATOM 892 O O . THR A 1 112 ? -1.333 -0.359 -5.680 1.00 90.12 112 THR A O 1
ATOM 895 N N . GLU A 1 113 ? -2.247 -0.335 -3.640 1.00 90.62 113 GLU A N 1
ATOM 896 C CA . GLU A 1 113 ? -1.950 1.075 -3.366 1.00 90.62 113 GLU A CA 1
ATOM 897 C C . GLU A 1 113 ? -0.451 1.317 -3.195 1.00 90.62 113 GLU A C 1
ATOM 899 O O . GLU A 1 113 ? 0.050 2.329 -3.673 1.00 90.62 113 GLU A O 1
ATOM 904 N N . THR A 1 114 ? 0.287 0.386 -2.580 1.00 91.50 114 THR A N 1
ATOM 905 C CA . THR A 1 114 ? 1.753 0.502 -2.471 1.00 91.50 114 THR A CA 1
ATOM 906 C C . THR A 1 114 ? 2.414 0.487 -3.850 1.00 91.50 114 THR A C 1
ATOM 908 O O . THR A 1 114 ? 3.323 1.273 -4.104 1.00 91.50 114 THR A O 1
ATOM 911 N N . ILE A 1 115 ? 1.952 -0.379 -4.758 1.00 91.69 115 ILE A N 1
ATOM 912 C CA . ILE A 1 115 ? 2.486 -0.450 -6.124 1.00 91.69 115 ILE A CA 1
ATOM 913 C C . ILE A 1 115 ? 2.070 0.787 -6.928 1.00 91.69 115 ILE A C 1
ATOM 915 O O . ILE A 1 115 ? 2.919 1.446 -7.521 1.00 91.69 115 ILE A O 1
ATOM 919 N N . ASN A 1 116 ? 0.781 1.133 -6.918 1.00 90.00 116 ASN A N 1
ATOM 920 C CA . ASN A 1 116 ? 0.242 2.249 -7.702 1.00 90.00 116 ASN A CA 1
ATOM 921 C C . ASN A 1 116 ? 0.695 3.622 -7.186 1.00 90.00 116 ASN A C 1
ATOM 923 O O . ASN A 1 116 ? 0.740 4.583 -7.954 1.00 90.00 116 ASN A O 1
ATOM 927 N N . GLY A 1 117 ? 1.032 3.716 -5.899 1.00 89.25 117 GLY A N 1
ATOM 928 C CA . GLY A 1 117 ? 1.605 4.905 -5.277 1.00 89.25 117 GLY A CA 1
ATOM 929 C C . GLY A 1 117 ? 3.058 5.164 -5.679 1.00 89.25 117 GLY A C 1
ATOM 930 O O . GLY A 1 117 ? 3.549 6.268 -5.457 1.00 89.25 117 GLY A O 1
ATOM 931 N N . ASN A 1 118 ? 3.740 4.191 -6.294 1.00 90.31 118 ASN A N 1
ATOM 932 C CA . ASN A 1 118 ? 5.091 4.364 -6.814 1.00 90.31 118 ASN A CA 1
ATOM 933 C C . ASN A 1 118 ? 5.049 4.705 -8.325 1.00 90.31 118 ASN A C 1
ATOM 935 O O . ASN A 1 118 ? 4.734 3.838 -9.148 1.00 90.31 118 ASN A O 1
ATOM 939 N N . PRO A 1 119 ? 5.385 5.948 -8.722 1.00 90.94 119 PRO A N 1
ATOM 940 C CA . PRO A 1 119 ? 5.305 6.376 -10.118 1.00 90.94 119 PRO A CA 1
ATOM 941 C C . PRO A 1 119 ? 6.302 5.653 -11.036 1.00 90.94 119 PRO A C 1
ATOM 943 O O . PRO A 1 119 ? 5.998 5.457 -12.213 1.00 90.94 119 PRO A O 1
ATOM 946 N N . GLU A 1 120 ? 7.457 5.225 -10.520 1.00 91.19 120 GLU A N 1
ATOM 947 C CA . GLU A 1 120 ? 8.459 4.482 -11.294 1.00 91.19 120 GLU A CA 1
ATOM 948 C C . GLU A 1 120 ? 7.942 3.089 -11.656 1.00 91.19 120 GLU A C 1
ATOM 950 O O . GLU A 1 120 ? 8.002 2.689 -12.821 1.00 91.19 120 GLU A O 1
ATOM 955 N N . LEU A 1 121 ? 7.343 2.389 -10.684 1.00 92.75 121 LEU A N 1
ATOM 956 C CA . LEU A 1 121 ? 6.722 1.082 -10.912 1.00 92.75 121 LEU A CA 1
ATOM 957 C C . LEU A 1 121 ? 5.538 1.180 -11.864 1.00 92.75 121 LEU A C 1
ATOM 959 O O . LEU A 1 121 ? 5.394 0.333 -12.742 1.00 92.75 121 LEU A O 1
ATOM 963 N N . ARG A 1 122 ? 4.708 2.219 -11.723 1.00 92.06 122 ARG A N 1
ATOM 964 C CA . ARG A 1 122 ? 3.590 2.444 -12.643 1.00 92.06 122 ARG A CA 1
ATOM 965 C C . ARG A 1 122 ? 4.091 2.604 -14.077 1.00 92.06 122 ARG A C 1
ATOM 967 O O . ARG A 1 122 ? 3.629 1.891 -14.962 1.00 92.06 122 ARG A O 1
ATOM 974 N N . GLY A 1 123 ? 5.094 3.458 -14.287 1.00 92.69 123 GLY A N 1
ATOM 975 C CA . GLY A 1 123 ? 5.709 3.628 -15.602 1.00 92.69 123 GLY A CA 1
ATOM 976 C C . GLY A 1 123 ? 6.371 2.347 -16.118 1.00 92.69 123 GLY A C 1
ATOM 977 O O . GLY A 1 123 ? 6.326 2.072 -17.315 1.00 92.69 123 GLY A O 1
ATOM 978 N N . TYR A 1 124 ? 6.969 1.540 -15.239 1.00 92.44 124 TYR A N 1
ATOM 979 C CA . TYR A 1 124 ? 7.509 0.229 -15.598 1.00 92.44 124 TYR A CA 1
ATOM 980 C C . TYR A 1 124 ? 6.417 -0.718 -16.105 1.00 92.44 124 TYR A C 1
ATOM 982 O O . TYR A 1 124 ? 6.548 -1.251 -17.203 1.00 92.44 124 TYR A O 1
ATOM 990 N N . ILE A 1 125 ? 5.325 -0.879 -15.354 1.00 91.50 125 ILE A N 1
ATOM 991 C CA . ILE A 1 125 ? 4.197 -1.751 -15.713 1.00 91.50 125 ILE A CA 1
ATOM 992 C C . ILE A 1 125 ? 3.571 -1.315 -17.042 1.00 91.50 125 ILE A C 1
ATOM 994 O O . ILE A 1 125 ? 3.313 -2.150 -17.906 1.00 91.50 125 ILE A O 1
ATOM 998 N N . GLU A 1 126 ? 3.386 -0.011 -17.246 1.00 92.06 126 GLU A N 1
ATOM 999 C CA . GLU A 1 126 ? 2.887 0.541 -18.510 1.00 92.06 126 GLU A CA 1
ATOM 1000 C C . GLU A 1 126 ? 3.808 0.184 -19.688 1.00 92.06 126 GLU A C 1
ATOM 1002 O O . GLU A 1 126 ? 3.328 -0.276 -20.725 1.00 92.06 126 GLU A O 1
ATOM 1007 N N . ARG A 1 127 ? 5.135 0.298 -19.518 1.00 93.00 127 ARG A N 1
ATOM 1008 C CA . ARG A 1 127 ? 6.117 -0.117 -20.538 1.00 93.00 127 ARG A CA 1
ATOM 1009 C C . ARG A 1 127 ? 6.103 -1.622 -20.817 1.00 93.00 127 ARG A C 1
ATOM 1011 O O . ARG A 1 127 ? 6.463 -2.020 -21.920 1.00 93.00 127 ARG A O 1
ATOM 1018 N N . GLN A 1 128 ? 5.698 -2.446 -19.851 1.00 90.56 128 GLN A N 1
ATOM 1019 C CA . GLN A 1 128 ? 5.547 -3.896 -20.025 1.00 90.56 128 GLN A CA 1
ATOM 1020 C C . GLN A 1 128 ? 4.199 -4.300 -20.660 1.00 90.56 128 GLN A C 1
ATOM 1022 O O . GLN A 1 128 ? 3.940 -5.491 -20.820 1.00 90.56 128 GLN A O 1
ATOM 1027 N N . GLY A 1 129 ? 3.335 -3.347 -21.035 1.00 91.00 129 GLY A N 1
ATOM 1028 C CA . GLY A 1 129 ? 2.018 -3.632 -21.622 1.00 91.00 129 GLY A CA 1
ATOM 1029 C C . GLY A 1 129 ? 0.896 -3.832 -20.596 1.00 91.00 129 GLY A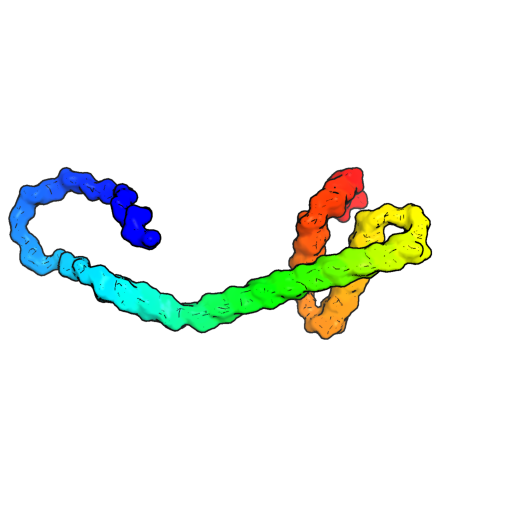 C 1
ATOM 1030 O O . GLY A 1 129 ? -0.176 -4.324 -20.945 1.00 91.00 129 GLY A O 1
ATOM 1031 N N . GLY A 1 130 ? 1.113 -3.433 -19.340 1.00 87.94 130 GLY A N 1
ATOM 1032 C CA . GLY A 1 130 ? 0.141 -3.570 -18.256 1.00 87.94 130 GLY A CA 1
ATOM 1033 C C . GLY A 1 130 ? 0.273 -4.885 -17.481 1.00 87.94 130 GLY A C 1
ATOM 1034 O O . GLY A 1 130 ? 1.335 -5.495 -17.435 1.00 87.94 130 GLY A O 1
ATOM 1035 N N . TRP A 1 131 ? -0.814 -5.301 -16.822 1.00 82.56 131 TRP A N 1
ATOM 1036 C CA . TRP A 1 131 ? -0.838 -6.478 -15.936 1.00 82.56 131 TRP A CA 1
ATOM 1037 C C . TRP A 1 131 ? -1.191 -7.807 -16.630 1.00 82.56 131 TRP A C 1
ATOM 1039 O O . TRP A 1 131 ? -1.059 -8.858 -16.008 1.00 82.56 131 TRP A O 1
ATOM 1049 N N . VAL A 1 132 ? -1.694 -7.765 -17.869 1.00 79.19 132 VAL A N 1
ATOM 1050 C CA . VAL A 1 132 ? -2.281 -8.917 -18.597 1.00 79.19 132 VAL A CA 1
ATOM 1051 C C . VAL A 1 132 ? -1.473 -9.266 -19.858 1.00 79.19 132 VAL A C 1
ATOM 1053 O O . VAL A 1 132 ? -1.944 -10.042 -20.685 1.00 79.19 132 VAL A O 1
ATOM 1056 N N . SER A 1 133 ? -0.295 -8.658 -20.045 1.00 54.47 133 SER A N 1
ATOM 1057 C CA . SER A 1 133 ? 0.509 -8.853 -21.255 1.00 54.47 133 SER A CA 1
ATOM 1058 C C . SER A 1 133 ? 1.078 -10.262 -21.402 1.00 54.47 133 SER A C 1
ATOM 1060 O O . SER A 1 133 ? 1.342 -10.937 -20.379 1.00 54.47 133 SER A O 1
#

Secondary structure (DSSP, 8-state):
--SSS-S--------------SS----HHHHHHHHHHHHHHHHHHHHHHHHHHHHHHHHHHHHHHHHHHHHHHHHHHSTT--HHHHHHHHHHHHHHHHHHHH--GGGHHHHHHHHHT-HHHHHHHHHTTSS--